Protein AF-A0A2G9XI97-F1 (afdb_monomer_lite)

Radius of gyration: 14.55 Å; chains: 1; bounding box: 35×34×39 Å

Secondary structure (DSSP, 8-state):
--HHHHHHHHHHHHHHHHHHHHHTTT-EEEEETTEEEEE--S--HHHHHHHHHHHHHHHHHHHHHTTT--SHHHHHHHHHHHHHHHHHHHS---

Sequence (94 aa):
FFGGVTEFTRRTRRAKLLAQILEENDFAVESKGDLIIGRIKKIDRRNMEGKFCLIGRLIGYTRQLDVLLRSEKDIDFFADQFLKGERELSAPLS

pLDDT: mean 88.39, std 11.42, range [47.56, 98.0]

Structure (mmCIF, N/CA/C/O backbone):
data_AF-A0A2G9XI97-F1
#
_entry.id   AF-A0A2G9XI97-F1
#
loop_
_atom_site.group_PDB
_atom_site.id
_atom_site.type_symbol
_atom_site.label_atom_id
_atom_site.label_alt_id
_atom_site.label_comp_id
_atom_site.label_asym_id
_atom_site.label_entity_id
_atom_site.label_seq_id
_atom_site.pdbx_PDB_ins_code
_atom_site.Cartn_x
_atom_site.Cartn_y
_atom_site.Cartn_z
_atom_site.occupancy
_atom_site.B_iso_or_equiv
_atom_site.auth_seq_id
_atom_site.auth_comp_id
_atom_site.auth_asym_id
_atom_site.auth_atom_id
_atom_site.pdbx_PDB_model_num
ATOM 1 N N . PHE A 1 1 ? 24.918 4.338 -20.269 1.00 47.56 1 PHE A N 1
ATOM 2 C CA . PHE A 1 1 ? 24.044 5.041 -19.311 1.00 47.56 1 PHE A CA 1
ATOM 3 C C . PHE A 1 1 ? 22.610 4.530 -19.469 1.00 47.56 1 PHE A C 1
ATOM 5 O O . PHE A 1 1 ? 21.935 4.940 -20.396 1.00 47.56 1 PHE A O 1
ATOM 12 N N . PHE A 1 2 ? 22.176 3.594 -18.614 1.00 52.53 2 PHE A N 1
ATOM 13 C CA . PHE A 1 2 ? 20.812 3.010 -18.594 1.00 52.53 2 PHE A CA 1
ATOM 14 C C . PHE A 1 2 ? 20.157 3.067 -17.192 1.00 52.53 2 PHE A C 1
ATOM 16 O O . PHE A 1 2 ? 19.016 2.643 -17.006 1.00 52.53 2 PHE A O 1
ATOM 23 N N . GLY A 1 3 ? 20.877 3.590 -16.190 1.00 59.66 3 GLY A N 1
ATOM 24 C CA . GLY A 1 3 ? 20.457 3.551 -14.785 1.00 59.66 3 GLY A CA 1
ATOM 25 C C . GLY A 1 3 ? 19.302 4.495 -14.452 1.00 59.66 3 GLY A C 1
ATOM 26 O O . GLY A 1 3 ? 18.384 4.089 -13.756 1.00 59.66 3 GLY A O 1
ATOM 27 N N . GLY A 1 4 ? 19.292 5.719 -14.993 1.00 69.44 4 GLY A N 1
ATOM 28 C CA . GLY A 1 4 ? 18.310 6.744 -14.607 1.00 69.44 4 GLY A CA 1
ATOM 29 C C . GLY A 1 4 ? 16.852 6.359 -14.887 1.00 69.44 4 GLY A C 1
ATOM 30 O O . GLY A 1 4 ? 16.006 6.479 -14.007 1.00 69.44 4 GLY A O 1
ATOM 31 N N . VAL A 1 5 ? 16.565 5.836 -16.084 1.00 71.44 5 VAL A N 1
ATOM 32 C CA . VAL A 1 5 ? 15.203 5.427 -16.479 1.00 71.44 5 VAL A CA 1
ATOM 33 C C . VAL A 1 5 ? 14.764 4.165 -15.731 1.00 71.44 5 VAL A C 1
ATOM 35 O O . VAL A 1 5 ? 13.640 4.099 -15.247 1.00 71.44 5 VAL A O 1
ATOM 38 N N . THR A 1 6 ? 15.663 3.190 -15.570 1.00 74.50 6 THR A N 1
ATOM 39 C CA . THR A 1 6 ? 15.372 1.937 -14.854 1.00 74.50 6 THR A CA 1
ATOM 40 C C . THR A 1 6 ? 15.054 2.191 -13.379 1.00 74.50 6 THR A C 1
ATOM 42 O O . THR A 1 6 ? 14.086 1.648 -12.850 1.00 74.50 6 THR A O 1
ATOM 45 N N . GLU A 1 7 ? 15.834 3.051 -12.721 1.00 77.25 7 GLU A N 1
ATOM 46 C CA . GLU A 1 7 ? 15.597 3.455 -11.333 1.00 77.25 7 GLU A CA 1
ATOM 47 C C . GLU A 1 7 ? 14.293 4.246 -11.184 1.00 77.25 7 GLU A C 1
ATOM 49 O O . GLU A 1 7 ? 13.526 3.991 -10.257 1.00 77.25 7 GLU A O 1
ATOM 54 N N . PHE A 1 8 ? 13.983 5.142 -12.128 1.00 80.12 8 PHE A N 1
ATOM 55 C CA . PHE A 1 8 ? 12.706 5.856 -12.145 1.00 80.12 8 PHE A CA 1
ATOM 56 C C . PHE A 1 8 ? 11.518 4.889 -12.236 1.00 80.12 8 PHE A C 1
ATOM 58 O O . PHE A 1 8 ? 10.609 4.942 -11.410 1.00 80.12 8 PHE A O 1
ATOM 65 N N . THR A 1 9 ? 11.556 3.937 -13.172 1.00 84.06 9 THR A N 1
ATOM 66 C CA . THR A 1 9 ? 10.495 2.936 -13.324 1.00 84.06 9 THR A CA 1
ATOM 67 C C . THR A 1 9 ? 10.336 2.062 -12.074 1.00 84.06 9 THR A C 1
ATOM 69 O O . THR A 1 9 ? 9.207 1.764 -11.683 1.00 84.06 9 THR A O 1
ATOM 72 N N . ARG A 1 10 ? 11.431 1.682 -11.401 1.00 84.69 10 ARG A N 1
ATOM 73 C CA . ARG A 1 10 ? 11.373 0.938 -10.128 1.00 84.69 10 ARG A CA 1
ATOM 74 C C . ARG A 1 10 ? 10.682 1.735 -9.026 1.00 84.69 10 ARG A C 1
ATOM 76 O O . ARG A 1 10 ? 9.780 1.208 -8.377 1.00 84.69 10 ARG A O 1
ATOM 83 N N . ARG A 1 11 ? 11.052 3.009 -8.854 1.00 88.44 11 ARG A N 1
ATOM 84 C CA . ARG A 1 11 ? 10.429 3.901 -7.861 1.00 88.44 11 ARG A CA 1
ATOM 85 C C . ARG A 1 11 ? 8.939 4.073 -8.114 1.00 88.44 11 ARG A C 1
ATOM 87 O O . ARG A 1 11 ? 8.155 3.946 -7.180 1.00 88.44 11 ARG A O 1
ATOM 94 N N . THR A 1 12 ? 8.536 4.262 -9.370 1.00 90.69 12 THR A N 1
ATOM 95 C CA . THR A 1 12 ? 7.118 4.358 -9.738 1.00 90.69 12 THR A CA 1
ATOM 96 C C . THR A 1 12 ? 6.345 3.085 -9.393 1.00 90.69 12 THR A C 1
ATOM 98 O O . THR A 1 12 ? 5.266 3.168 -8.814 1.00 90.69 12 THR A O 1
ATOM 101 N N . ARG A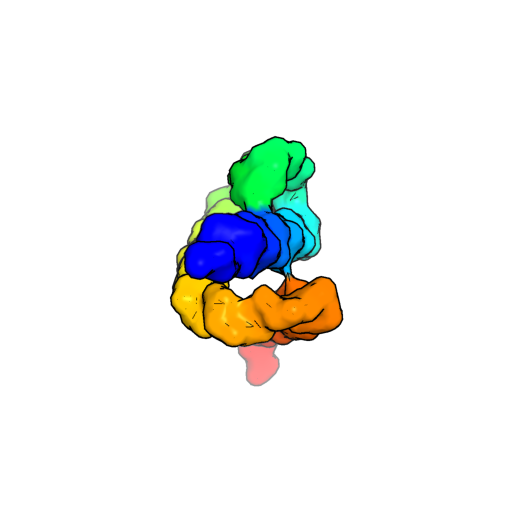 1 13 ? 6.885 1.899 -9.700 1.00 91.00 13 ARG A N 1
ATOM 102 C CA . ARG A 1 13 ? 6.211 0.626 -9.380 1.00 91.00 13 ARG A CA 1
ATOM 103 C C . ARG A 1 13 ? 6.090 0.401 -7.881 1.00 91.00 13 ARG A C 1
ATOM 105 O O . ARG A 1 13 ? 5.037 -0.010 -7.409 1.00 91.00 13 ARG A O 1
ATOM 112 N N . ARG A 1 14 ? 7.141 0.717 -7.123 1.00 92.31 14 ARG A N 1
ATOM 113 C CA . ARG A 1 14 ? 7.099 0.652 -5.660 1.00 92.31 14 ARG A CA 1
ATOM 114 C C . ARG A 1 14 ? 6.074 1.624 -5.079 1.00 92.31 14 ARG A C 1
ATOM 116 O O . ARG A 1 14 ? 5.346 1.247 -4.170 1.00 92.31 14 ARG A O 1
ATOM 123 N N . ALA A 1 15 ? 6.004 2.847 -5.598 1.00 93.62 15 ALA A N 1
ATOM 124 C CA . ALA A 1 15 ? 5.017 3.828 -5.164 1.00 93.62 15 ALA A CA 1
ATOM 125 C C . ALA A 1 15 ? 3.583 3.319 -5.399 1.00 93.62 15 ALA A C 1
ATOM 127 O O . ALA A 1 15 ? 2.765 3.381 -4.487 1.00 93.62 15 ALA A O 1
ATOM 128 N N . LYS A 1 16 ? 3.309 2.719 -6.566 1.00 94.00 16 LYS A N 1
ATOM 129 C CA . LYS A 1 16 ? 2.019 2.072 -6.865 1.00 94.00 16 LYS A CA 1
ATOM 130 C C . LYS A 1 16 ? 1.700 0.911 -5.917 1.00 94.00 16 LYS A C 1
ATOM 132 O O . LYS A 1 16 ? 0.604 0.874 -5.373 1.00 94.00 16 LYS A O 1
ATOM 137 N N . LEU A 1 17 ? 2.666 0.018 -5.670 1.00 95.06 17 LEU A N 1
ATOM 138 C CA . LEU A 1 17 ? 2.513 -1.092 -4.721 1.00 95.06 17 LEU A CA 1
ATOM 139 C C . LEU A 1 17 ? 2.130 -0.584 -3.323 1.00 95.06 17 LEU A C 1
ATOM 141 O O . LEU A 1 17 ? 1.203 -1.091 -2.699 1.00 95.06 17 LEU A O 1
ATOM 145 N N . LEU A 1 18 ? 2.849 0.431 -2.835 1.00 95.62 18 LEU A N 1
ATOM 146 C CA . LEU A 1 18 ? 2.584 1.038 -1.533 1.00 95.62 18 LEU A CA 1
ATOM 147 C C . LEU A 1 18 ? 1.205 1.699 -1.487 1.00 95.62 18 LEU A C 1
ATOM 149 O O . LEU A 1 18 ? 0.501 1.527 -0.498 1.00 95.62 18 LEU A O 1
ATOM 153 N N . ALA A 1 19 ? 0.821 2.434 -2.534 1.00 96.75 19 ALA A N 1
ATOM 154 C CA . ALA A 1 19 ? -0.483 3.083 -2.615 1.00 96.75 19 ALA A CA 1
ATOM 155 C C . ALA A 1 19 ? -1.622 2.062 -2.511 1.00 96.75 19 ALA A C 1
ATOM 157 O O . ALA A 1 19 ? -2.458 2.190 -1.623 1.00 96.75 19 ALA A O 1
ATOM 158 N N . GLN A 1 20 ? -1.577 1.003 -3.324 1.00 96.69 20 GLN A N 1
ATOM 159 C CA . GLN A 1 20 ? -2.586 -0.058 -3.332 1.00 96.69 20 GLN A CA 1
ATOM 160 C C . GLN A 1 20 ? -2.720 -0.738 -1.964 1.00 96.69 20 GLN A C 1
ATOM 162 O O . GLN A 1 20 ? -3.822 -0.875 -1.444 1.00 96.69 20 GLN A O 1
ATOM 167 N N . ILE A 1 21 ? -1.603 -1.122 -1.337 1.00 97.06 21 ILE A N 1
ATOM 168 C CA . ILE A 1 21 ? -1.640 -1.769 -0.016 1.00 97.06 21 ILE A CA 1
ATOM 169 C C . ILE A 1 21 ? -2.203 -0.823 1.053 1.00 97.06 21 ILE A C 1
ATOM 171 O O . ILE A 1 21 ? -2.941 -1.264 1.934 1.00 97.06 21 ILE A O 1
ATOM 175 N N . LEU A 1 22 ? -1.848 0.463 1.014 1.00 97.50 22 LEU A N 1
ATOM 176 C CA . LEU A 1 22 ? -2.357 1.447 1.968 1.00 97.50 22 LEU A CA 1
ATOM 177 C C . LEU A 1 22 ? -3.862 1.699 1.771 1.00 97.50 22 LEU A C 1
ATOM 179 O O . LEU A 1 22 ? -4.591 1.740 2.760 1.00 97.50 22 LEU A O 1
ATOM 183 N N . GLU A 1 23 ? -4.337 1.817 0.531 1.00 97.12 23 GLU A N 1
ATOM 184 C CA . GLU A 1 23 ? -5.762 1.996 0.206 1.00 97.12 23 GLU A CA 1
ATOM 185 C C . GLU A 1 23 ? -6.611 0.814 0.694 1.00 97.12 23 GLU A C 1
ATOM 187 O O . GLU A 1 23 ? -7.597 1.018 1.402 1.00 97.12 23 GLU A O 1
ATOM 192 N N . GLU A 1 24 ? -6.167 -0.417 0.430 1.00 96.50 24 GLU A N 1
ATOM 193 C CA . GLU A 1 24 ? -6.805 -1.656 0.913 1.00 96.50 24 GLU A CA 1
ATOM 194 C C . GLU A 1 24 ? -6.793 -1.788 2.446 1.00 96.50 24 GLU A C 1
ATOM 196 O O . GLU A 1 24 ? -7.478 -2.632 3.020 1.00 96.50 24 GLU A O 1
ATOM 201 N N . ASN A 1 25 ? -6.015 -0.950 3.135 1.00 95.19 25 ASN A N 1
ATOM 202 C CA . ASN A 1 25 ? -5.940 -0.891 4.591 1.00 95.19 25 ASN A CA 1
ATOM 203 C C . ASN A 1 25 ? -6.481 0.427 5.153 1.00 95.19 25 ASN A C 1
ATOM 205 O O . ASN A 1 25 ? -6.005 0.899 6.191 1.00 95.19 25 ASN A O 1
ATOM 209 N N . ASP A 1 26 ? -7.505 0.989 4.514 1.00 95.19 26 ASP A N 1
ATOM 210 C CA . ASP A 1 26 ? -8.299 2.135 4.982 1.00 95.19 26 ASP A CA 1
ATOM 211 C C . ASP A 1 26 ? -7.534 3.463 5.089 1.00 95.19 26 ASP A C 1
ATOM 213 O O . ASP A 1 26 ? -8.006 4.416 5.723 1.00 95.19 26 ASP A O 1
ATOM 217 N N . PHE A 1 27 ? -6.343 3.561 4.499 1.00 97.50 27 PHE A N 1
ATOM 218 C CA . PHE A 1 27 ? -5.674 4.848 4.386 1.00 97.50 27 PHE A CA 1
ATOM 219 C C . PHE A 1 27 ? -6.267 5.622 3.210 1.00 97.50 27 PHE A C 1
ATOM 221 O O . PHE A 1 27 ? -6.366 5.122 2.095 1.00 97.50 27 PHE A O 1
ATOM 228 N N . ALA A 1 28 ? -6.579 6.896 3.431 1.00 97.81 28 ALA A N 1
ATOM 229 C CA . ALA A 1 28 ? -6.744 7.838 2.336 1.00 97.81 28 ALA A CA 1
ATOM 230 C C . ALA A 1 28 ? -5.360 8.139 1.751 1.00 97.81 28 ALA A C 1
ATOM 232 O O . ALA A 1 28 ? -4.498 8.6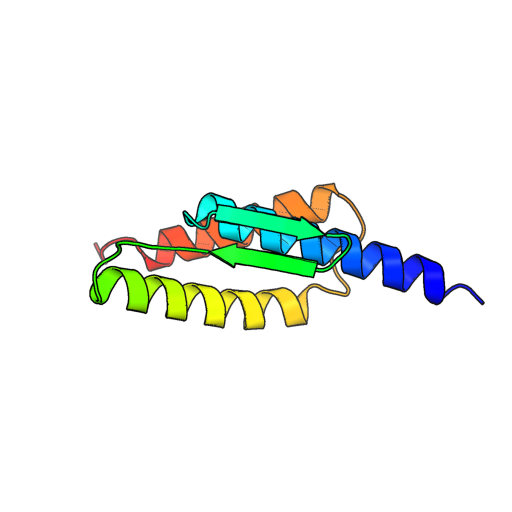68 2.463 1.00 97.81 28 ALA A O 1
ATOM 233 N N . VAL A 1 29 ? -5.145 7.800 0.483 1.00 98.00 29 VAL A N 1
ATOM 234 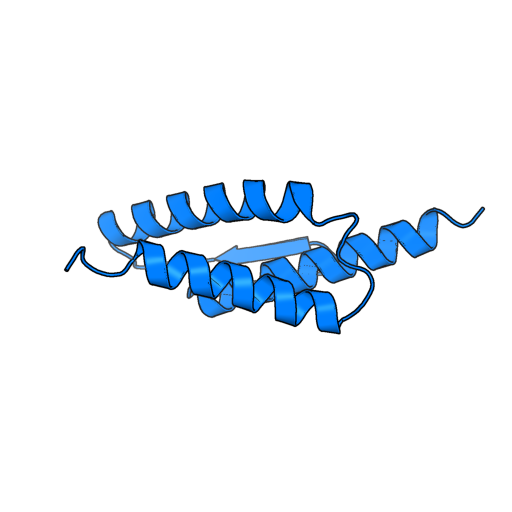C CA . VAL A 1 29 ? -3.844 7.928 -0.178 1.00 98.00 29 VAL A CA 1
ATOM 235 C C . VAL A 1 29 ? -3.850 9.064 -1.197 1.00 98.00 29 VAL A C 1
ATOM 237 O O . VAL A 1 29 ? -4.760 9.206 -2.007 1.00 98.00 29 VAL A O 1
ATOM 240 N N . GLU A 1 30 ? -2.799 9.879 -1.164 1.00 97.69 30 GLU A N 1
ATOM 241 C CA . GLU A 1 30 ? -2.474 10.854 -2.203 1.00 97.69 30 GLU A CA 1
ATOM 242 C C . GLU A 1 30 ? -1.113 10.522 -2.812 1.00 97.69 30 GLU A C 1
ATOM 244 O O . GLU A 1 30 ? -0.147 10.260 -2.091 1.00 97.69 30 GLU A O 1
ATOM 249 N N . SER A 1 31 ? -1.025 10.582 -4.142 1.00 94.62 31 SER A N 1
ATOM 250 C CA . SER A 1 31 ? 0.200 10.286 -4.891 1.00 94.62 31 SER A CA 1
ATOM 251 C C . SER A 1 31 ? 0.681 11.510 -5.668 1.00 94.62 31 SER A C 1
ATOM 253 O O . SER A 1 31 ? -0.092 12.135 -6.396 1.00 94.62 31 SER A O 1
ATOM 255 N N . LYS A 1 32 ? 1.972 11.839 -5.561 1.00 92.94 32 LYS A N 1
ATOM 256 C CA . LYS A 1 32 ? 2.636 12.882 -6.358 1.00 92.94 32 LYS A CA 1
ATOM 257 C C . LYS A 1 32 ? 3.965 12.355 -6.896 1.00 92.94 32 LYS A C 1
ATOM 259 O O . LYS A 1 32 ? 4.997 12.459 -6.240 1.00 92.94 32 LYS A O 1
ATOM 264 N N . GLY A 1 33 ? 3.939 11.799 -8.105 1.00 88.38 33 GLY A N 1
ATOM 265 C CA . GLY A 1 33 ? 5.096 11.089 -8.653 1.00 88.38 33 GLY A CA 1
ATOM 266 C C . GLY A 1 33 ? 5.345 9.793 -7.880 1.00 88.38 33 GLY A C 1
ATOM 267 O O . GLY A 1 33 ? 4.452 8.956 -7.799 1.00 88.38 33 GLY A O 1
ATOM 268 N N . ASP A 1 34 ? 6.541 9.632 -7.316 1.00 88.94 34 ASP A N 1
ATOM 269 C CA . ASP A 1 34 ? 6.911 8.504 -6.450 1.00 88.94 34 ASP A CA 1
ATOM 270 C C . ASP A 1 34 ? 6.684 8.774 -4.949 1.00 88.94 34 ASP A C 1
ATOM 272 O O . ASP A 1 34 ? 6.895 7.886 -4.121 1.00 88.94 34 ASP A O 1
ATOM 276 N N . LEU A 1 35 ? 6.213 9.974 -4.588 1.00 92.69 35 LEU A N 1
ATOM 277 C CA . LEU A 1 35 ? 5.801 10.305 -3.227 1.00 92.69 35 LEU A CA 1
ATOM 278 C C . LEU A 1 35 ? 4.366 9.838 -2.970 1.00 92.69 35 LEU A C 1
ATOM 280 O O . LEU A 1 35 ? 3.438 10.277 -3.651 1.00 92.69 35 LEU A O 1
ATOM 284 N N . ILE A 1 36 ? 4.197 9.027 -1.926 1.00 95.94 36 ILE A N 1
ATOM 285 C CA . ILE A 1 36 ? 2.903 8.550 -1.433 1.00 95.94 36 ILE A CA 1
ATOM 286 C C . ILE A 1 36 ? 2.651 9.123 -0.038 1.00 95.94 36 ILE A C 1
ATOM 288 O O . ILE A 1 36 ? 3.511 9.037 0.840 1.00 95.94 36 ILE A O 1
ATOM 292 N N . ILE A 1 37 ? 1.465 9.689 0.174 1.00 97.25 37 ILE A N 1
ATOM 293 C CA . ILE A 1 37 ? 1.011 10.204 1.466 1.00 97.25 37 ILE A CA 1
ATOM 294 C C . ILE A 1 37 ? -0.248 9.436 1.868 1.00 97.25 37 ILE A C 1
ATOM 296 O O . ILE A 1 37 ? -1.321 9.679 1.326 1.00 97.25 37 ILE A O 1
ATOM 300 N N . GLY A 1 38 ? -0.119 8.532 2.840 1.00 97.19 38 GLY A N 1
ATOM 301 C CA . GLY A 1 38 ? -1.251 7.847 3.467 1.00 97.19 38 GLY A CA 1
ATOM 302 C C . GLY A 1 38 ? -1.743 8.594 4.706 1.00 97.19 38 GLY A C 1
ATOM 303 O O . GLY A 1 38 ? -0.941 9.036 5.533 1.00 97.19 38 GLY A O 1
ATOM 304 N N . ARG A 1 39 ? -3.061 8.734 4.863 1.00 97.12 39 ARG A N 1
ATOM 305 C CA . ARG A 1 39 ? -3.690 9.356 6.037 1.00 97.12 39 ARG A CA 1
ATOM 306 C C . ARG A 1 39 ? -4.798 8.473 6.585 1.00 97.12 39 ARG A C 1
ATOM 308 O O . ARG A 1 39 ? -5.655 8.016 5.843 1.00 97.12 39 ARG A O 1
ATOM 315 N N . ILE A 1 40 ? -4.833 8.327 7.902 1.00 95.81 40 ILE A N 1
ATOM 316 C CA . ILE A 1 40 ? -5.923 7.672 8.622 1.00 95.81 40 ILE A CA 1
ATOM 317 C C . ILE A 1 40 ? -6.331 8.551 9.804 1.00 95.81 40 ILE A C 1
ATOM 319 O O . ILE A 1 40 ? -5.497 9.240 10.394 1.00 95.81 40 ILE A O 1
ATOM 323 N N . LYS A 1 41 ? -7.629 8.616 10.105 1.00 93.44 41 LYS A N 1
ATOM 324 C CA . LYS A 1 41 ? -8.192 9.475 11.159 1.00 93.44 41 LYS A CA 1
ATOM 325 C C . LYS A 1 41 ? -9.327 8.736 11.862 1.00 93.44 41 LYS A C 1
ATOM 327 O O . LYS A 1 41 ? -9.948 7.870 11.261 1.00 93.44 41 LYS A O 1
ATOM 332 N N . LYS A 1 42 ? -9.649 9.153 13.092 1.00 93.19 42 LYS A N 1
ATOM 333 C CA . LYS A 1 42 ? -10.813 8.671 13.866 1.00 93.19 42 LYS A CA 1
ATOM 334 C C . LYS A 1 42 ? -10.835 7.150 14.109 1.00 93.19 42 LYS A C 1
ATOM 336 O O . LYS A 1 42 ? -11.900 6.546 14.076 1.00 93.19 42 LYS A O 1
ATOM 341 N N . ILE A 1 43 ? -9.680 6.551 14.383 1.00 94.69 43 ILE A N 1
ATOM 342 C CA . ILE A 1 43 ? -9.581 5.149 14.813 1.00 94.69 43 ILE A CA 1
ATOM 343 C C . ILE A 1 43 ? -9.169 5.082 16.284 1.00 94.69 43 ILE A C 1
ATOM 345 O O . ILE A 1 43 ? -8.456 5.962 16.771 1.00 94.69 43 ILE A O 1
ATOM 349 N N . ASP A 1 44 ? -9.640 4.066 17.002 1.00 96.00 44 ASP A N 1
ATOM 350 C CA . ASP A 1 44 ? -9.244 3.833 18.388 1.00 96.00 44 ASP A CA 1
ATOM 351 C C . ASP A 1 44 ? -7.807 3.301 18.485 1.00 96.00 44 ASP A C 1
ATOM 353 O O . ASP A 1 44 ? -7.174 2.910 17.500 1.00 96.00 44 ASP A O 1
ATOM 357 N N . ARG A 1 45 ? -7.292 3.273 19.715 1.00 94.69 45 ARG A N 1
ATOM 358 C CA . ARG A 1 45 ? -5.920 2.866 20.008 1.00 94.69 45 ARG A CA 1
ATOM 359 C C . ARG A 1 45 ? -5.583 1.467 19.488 1.00 94.69 45 ARG A C 1
ATOM 361 O O . ARG A 1 45 ? -4.516 1.302 18.907 1.00 94.69 45 ARG A O 1
ATOM 368 N N . ARG A 1 46 ? -6.460 0.478 19.685 1.00 92.56 46 ARG A N 1
ATOM 369 C CA . ARG A 1 46 ? -6.177 -0.916 19.313 1.00 92.56 46 ARG A CA 1
ATOM 370 C C . ARG A 1 46 ? -6.057 -1.044 17.798 1.00 92.56 46 ARG A C 1
ATOM 372 O O . ARG A 1 46 ? -5.126 -1.670 17.298 1.00 92.56 46 ARG A O 1
ATOM 379 N N . ASN A 1 47 ? -6.961 -0.396 17.070 1.00 92.81 47 ASN A N 1
ATOM 380 C CA . ASN A 1 47 ? -6.893 -0.351 15.614 1.00 92.81 47 ASN A CA 1
ATOM 381 C C . ASN A 1 47 ? -5.655 0.417 15.124 1.00 92.81 47 ASN A C 1
ATOM 383 O O . ASN A 1 47 ? -4.988 -0.032 14.193 1.00 92.81 47 ASN A O 1
ATOM 387 N N . MET A 1 48 ? -5.284 1.522 15.778 1.00 94.81 48 MET A N 1
ATOM 388 C CA . MET A 1 48 ? -4.071 2.276 15.438 1.00 94.81 48 MET A CA 1
ATOM 389 C C . MET A 1 48 ? -2.788 1.454 15.641 1.00 94.81 48 MET A C 1
ATOM 391 O O . MET A 1 48 ? -1.906 1.483 14.785 1.00 94.81 48 MET A O 1
ATOM 395 N N . GLU A 1 49 ? -2.693 0.688 16.730 1.00 94.62 49 GLU A N 1
ATOM 396 C CA . GLU A 1 49 ? -1.588 -0.251 16.977 1.00 94.62 49 GLU A CA 1
ATOM 397 C C . GLU A 1 49 ? -1.481 -1.288 15.846 1.00 94.62 49 GLU A C 1
ATOM 399 O O . GLU A 1 49 ? -0.393 -1.501 15.307 1.00 94.62 49 GLU A O 1
ATOM 404 N N . GLY A 1 50 ? -2.613 -1.841 15.393 1.00 94.12 50 GLY A N 1
ATOM 405 C CA . GLY A 1 50 ? -2.658 -2.737 14.233 1.00 94.12 50 GLY A CA 1
ATOM 406 C C . GLY A 1 50 ? -2.110 -2.095 12.953 1.00 94.12 50 GLY A C 1
ATOM 407 O O . GLY A 1 50 ? -1.306 -2.708 12.246 1.00 94.12 50 GLY A O 1
ATOM 408 N N . LYS A 1 51 ? -2.464 -0.833 12.682 1.00 95.12 51 LYS A N 1
ATOM 409 C CA . LYS A 1 51 ? -1.944 -0.090 11.520 1.00 95.12 51 LYS A CA 1
ATOM 410 C C . LYS A 1 51 ? -0.439 0.196 11.641 1.00 95.12 51 LYS A C 1
ATOM 412 O O . LYS A 1 51 ? 0.262 0.117 10.635 1.00 95.12 51 LYS A O 1
ATOM 417 N N . PHE A 1 52 ? 0.093 0.463 12.839 1.00 94.75 52 PHE A N 1
ATOM 418 C CA . PHE A 1 52 ? 1.547 0.577 13.039 1.00 94.75 52 PHE A CA 1
ATOM 419 C C . PHE A 1 52 ? 2.273 -0.737 12.745 1.00 94.75 52 PHE A C 1
ATOM 421 O O . PHE A 1 52 ? 3.304 -0.727 12.068 1.00 94.75 52 PHE A O 1
ATOM 428 N N . CYS A 1 53 ? 1.728 -1.867 13.201 1.00 95.25 53 CYS A N 1
ATOM 429 C CA . CYS A 1 53 ? 2.281 -3.181 12.884 1.00 95.25 53 CYS A CA 1
ATOM 430 C C . CYS A 1 53 ? 2.284 -3.448 11.372 1.00 95.25 53 CYS A C 1
ATOM 432 O O . CYS A 1 53 ? 3.302 -3.894 10.838 1.00 95.25 53 CYS A O 1
ATOM 434 N N . LEU A 1 54 ? 1.189 -3.119 10.679 1.00 95.62 54 LEU A N 1
ATOM 435 C CA . LEU A 1 54 ? 1.096 -3.227 9.223 1.00 95.62 54 LEU A CA 1
ATOM 436 C C . LEU A 1 54 ? 2.166 -2.389 8.516 1.00 95.62 54 LEU A C 1
ATOM 438 O O . LEU A 1 54 ? 2.872 -2.905 7.652 1.00 95.62 54 LEU A O 1
ATOM 442 N N . ILE A 1 55 ? 2.343 -1.120 8.906 1.00 95.44 55 ILE A N 1
ATOM 443 C CA . ILE A 1 55 ? 3.367 -0.237 8.319 1.00 95.44 55 ILE A CA 1
ATOM 444 C C . ILE A 1 55 ? 4.770 -0.821 8.528 1.00 95.44 55 ILE A C 1
ATOM 446 O O . ILE A 1 55 ? 5.574 -0.844 7.595 1.00 95.44 55 ILE A O 1
ATOM 450 N N . GLY A 1 56 ? 5.068 -1.331 9.727 1.00 94.88 56 GLY A N 1
ATOM 451 C CA . GLY A 1 56 ? 6.349 -1.976 10.020 1.00 94.88 56 GLY A CA 1
ATOM 452 C C . GLY A 1 56 ? 6.626 -3.172 9.103 1.00 94.88 56 GLY A C 1
ATOM 453 O O . GLY A 1 56 ? 7.710 -3.270 8.520 1.00 94.88 56 GLY A O 1
ATOM 454 N N . ARG A 1 57 ? 5.628 -4.044 8.909 1.00 94.69 57 ARG A N 1
ATOM 455 C CA . ARG A 1 57 ? 5.722 -5.177 7.975 1.00 94.69 57 ARG A CA 1
ATOM 456 C C . ARG A 1 57 ? 5.879 -4.716 6.532 1.00 94.69 57 ARG A C 1
ATOM 458 O O . ARG A 1 57 ? 6.739 -5.240 5.829 1.00 94.69 57 ARG A O 1
ATOM 465 N N . LEU A 1 58 ? 5.128 -3.702 6.107 1.00 94.56 58 LEU A N 1
ATOM 466 C CA . LEU A 1 58 ? 5.196 -3.155 4.753 1.00 94.56 58 LEU A CA 1
ATOM 467 C C . LEU A 1 58 ? 6.581 -2.572 4.429 1.00 94.56 58 LEU A C 1
ATOM 469 O O . LEU A 1 58 ? 7.114 -2.787 3.337 1.00 94.56 58 LEU A O 1
ATOM 473 N N . ILE A 1 59 ? 7.213 -1.888 5.387 1.00 92.25 59 ILE A N 1
ATOM 474 C CA . ILE A 1 59 ? 8.600 -1.415 5.254 1.00 92.25 59 ILE A CA 1
ATOM 475 C C . ILE A 1 59 ? 9.549 -2.599 5.036 1.00 92.25 59 ILE A C 1
ATOM 477 O O . ILE A 1 59 ? 10.393 -2.554 4.141 1.00 92.25 59 ILE A O 1
ATOM 481 N N . GL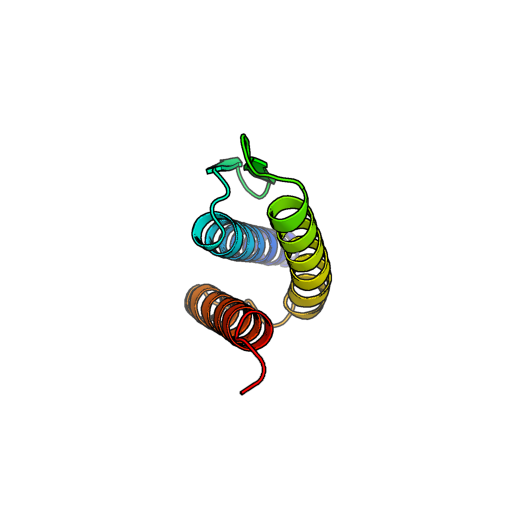Y A 1 60 ? 9.420 -3.662 5.836 1.00 91.56 60 GLY A N 1
ATOM 482 C CA . GLY A 1 60 ? 10.240 -4.867 5.694 1.00 91.56 60 GLY A CA 1
ATOM 483 C C . GLY A 1 60 ? 10.037 -5.564 4.347 1.00 91.56 60 GLY A C 1
ATOM 484 O O . GLY A 1 60 ? 11.012 -5.894 3.672 1.00 91.56 60 GLY A O 1
ATOM 485 N N . TYR A 1 61 ? 8.779 -5.718 3.938 1.00 91.75 61 TYR A N 1
ATOM 486 C CA . TYR A 1 61 ? 8.370 -6.361 2.694 1.00 91.75 61 TYR A CA 1
ATOM 487 C C . TYR A 1 61 ? 8.918 -5.624 1.467 1.00 91.75 61 TYR A C 1
ATOM 489 O O . TYR A 1 61 ? 9.627 -6.201 0.645 1.00 91.75 61 TYR A O 1
ATOM 497 N N . THR A 1 62 ? 8.685 -4.312 1.379 1.00 87.88 62 THR A N 1
ATOM 498 C CA . THR A 1 62 ? 9.092 -3.521 0.207 1.00 87.88 62 THR A CA 1
ATOM 499 C C . THR A 1 62 ? 10.604 -3.392 0.040 1.00 87.88 62 THR A C 1
ATOM 501 O O . THR A 1 62 ? 11.076 -3.341 -1.093 1.00 87.88 62 THR A O 1
ATOM 504 N N . ARG A 1 63 ? 11.394 -3.426 1.125 1.00 83.94 63 ARG A N 1
ATOM 505 C CA . ARG A 1 63 ? 12.872 -3.412 1.048 1.00 83.94 63 ARG A CA 1
ATOM 506 C C . ARG A 1 63 ? 13.463 -4.617 0.314 1.00 83.94 63 ARG A C 1
ATOM 508 O O . ARG A 1 63 ? 14.583 -4.518 -0.177 1.00 83.94 63 ARG A O 1
ATOM 515 N N . GLN A 1 64 ? 12.750 -5.740 0.254 1.00 79.06 64 GLN A N 1
ATOM 516 C CA . GLN A 1 64 ? 13.216 -6.960 -0.414 1.00 79.06 64 GLN A CA 1
ATOM 517 C C . GLN A 1 64 ? 12.732 -7.057 -1.872 1.00 79.06 64 GLN A C 1
ATOM 519 O O . GLN A 1 64 ? 13.242 -7.870 -2.641 1.00 79.06 64 GLN A O 1
ATOM 524 N N . LEU A 1 65 ? 11.774 -6.214 -2.275 1.00 78.75 65 LEU A N 1
ATOM 525 C CA . LEU A 1 65 ? 11.056 -6.335 -3.547 1.00 78.75 65 LEU A CA 1
ATOM 526 C C . LEU A 1 65 ? 11.605 -5.482 -4.692 1.00 78.75 65 LEU A C 1
ATOM 528 O O . LEU A 1 65 ? 11.211 -5.694 -5.839 1.00 78.75 65 LEU A O 1
ATOM 532 N N . ASP A 1 66 ? 12.530 -4.555 -4.434 1.00 71.81 66 ASP A N 1
ATOM 533 C CA . ASP A 1 66 ? 13.012 -3.612 -5.457 1.00 71.81 66 ASP A CA 1
ATOM 534 C C . ASP A 1 66 ? 13.629 -4.321 -6.695 1.00 71.81 66 ASP A C 1
ATOM 536 O O . ASP A 1 66 ? 13.592 -3.797 -7.810 1.00 71.81 66 ASP A O 1
ATOM 540 N N . VAL A 1 67 ? 14.141 -5.552 -6.540 1.00 73.69 67 VAL A N 1
ATOM 541 C CA . VAL A 1 67 ? 14.692 -6.381 -7.639 1.00 73.69 67 VAL A CA 1
ATOM 542 C C . VAL A 1 67 ? 13.617 -7.230 -8.350 1.00 73.69 67 VAL A C 1
ATOM 544 O O . VAL A 1 67 ? 13.825 -7.698 -9.480 1.00 73.69 67 VAL A O 1
ATOM 547 N N . LEU A 1 68 ? 12.465 -7.424 -7.705 1.00 80.94 68 LEU A N 1
ATOM 548 C CA . LEU A 1 68 ? 11.374 -8.294 -8.150 1.00 80.94 68 LEU A CA 1
ATOM 549 C C . LEU A 1 68 ? 10.251 -7.534 -8.879 1.00 80.94 68 LEU A C 1
ATOM 551 O O . LEU A 1 68 ? 9.560 -8.137 -9.691 1.00 80.94 68 LEU A O 1
ATOM 555 N N . LEU A 1 69 ? 10.117 -6.216 -8.688 1.00 83.12 69 LEU A N 1
ATOM 556 C CA . LEU A 1 69 ? 9.123 -5.370 -9.374 1.00 83.12 69 LEU A CA 1
ATOM 557 C C . LEU A 1 69 ? 9.522 -5.033 -10.827 1.00 83.12 69 LEU A C 1
ATOM 559 O O . LEU A 1 69 ? 9.971 -3.924 -11.154 1.00 83.12 69 LEU A O 1
ATOM 563 N N . ARG A 1 70 ? 9.370 -6.000 -11.735 1.00 84.25 70 ARG A N 1
ATOM 564 C CA . ARG A 1 70 ? 9.830 -5.916 -13.136 1.00 84.25 70 ARG A CA 1
ATOM 565 C C . ARG A 1 70 ? 8.734 -5.503 -14.116 1.00 84.25 70 ARG A C 1
ATOM 567 O O . ARG A 1 70 ? 9.052 -4.998 -15.194 1.00 84.25 70 ARG A O 1
ATOM 574 N N . SER A 1 71 ? 7.476 -5.645 -13.728 1.00 86.62 71 SER A N 1
ATOM 575 C CA . SER A 1 71 ? 6.285 -5.362 -14.523 1.00 86.62 71 SER A CA 1
ATOM 576 C C . SER A 1 71 ? 5.141 -4.844 -13.646 1.00 86.62 71 SER A C 1
ATOM 578 O O . SER A 1 71 ? 5.216 -4.896 -12.423 1.00 86.62 71 SER A O 1
ATOM 580 N N . GLU A 1 72 ? 4.074 -4.339 -14.268 1.00 85.81 72 GLU A N 1
ATOM 581 C CA . GLU A 1 72 ? 2.853 -3.955 -13.541 1.00 85.81 72 GLU A CA 1
ATOM 582 C C . GLU A 1 72 ? 2.166 -5.177 -12.909 1.00 85.81 72 GLU A C 1
ATOM 584 O O . GLU A 1 72 ? 1.667 -5.082 -11.800 1.00 85.81 72 GLU A O 1
ATOM 589 N N . LYS A 1 73 ? 2.239 -6.356 -13.547 1.00 90.69 73 LYS A N 1
ATOM 590 C CA . LYS A 1 73 ? 1.685 -7.603 -12.989 1.00 90.69 73 LYS A CA 1
ATOM 591 C C . LYS A 1 73 ? 2.338 -7.998 -11.665 1.00 90.69 73 LYS A C 1
ATOM 593 O O . LYS A 1 73 ? 1.687 -8.596 -10.816 1.00 90.69 73 LYS A O 1
ATOM 598 N N . ASP A 1 74 ? 3.617 -7.663 -11.493 1.00 91.00 74 ASP A N 1
ATOM 599 C CA . ASP A 1 74 ? 4.326 -7.925 -10.241 1.00 91.00 74 ASP A CA 1
ATOM 600 C C . ASP A 1 74 ? 3.765 -7.064 -9.103 1.00 91.00 74 ASP A C 1
ATOM 602 O O . ASP A 1 74 ? 3.762 -7.504 -7.960 1.00 91.00 74 ASP A O 1
ATOM 606 N N . ILE A 1 75 ? 3.262 -5.859 -9.403 1.00 92.12 75 ILE A N 1
ATOM 607 C CA . ILE A 1 75 ? 2.650 -4.972 -8.405 1.00 92.12 75 ILE A CA 1
ATOM 608 C C . ILE A 1 75 ? 1.424 -5.657 -7.808 1.00 92.12 75 ILE A C 1
ATOM 610 O O . ILE A 1 75 ? 1.397 -5.881 -6.602 1.00 92.12 75 ILE A O 1
ATOM 614 N N . ASP A 1 76 ? 0.471 -6.052 -8.654 1.00 93.31 76 ASP A N 1
ATOM 615 C CA . ASP A 1 76 ? -0.763 -6.703 -8.210 1.00 93.31 76 ASP A CA 1
ATOM 616 C C . ASP A 1 76 ? -0.467 -8.010 -7.468 1.00 93.31 76 ASP A C 1
ATOM 618 O O . ASP A 1 76 ? -1.032 -8.275 -6.408 1.00 93.31 76 ASP A O 1
ATOM 622 N N . PHE A 1 77 ? 0.471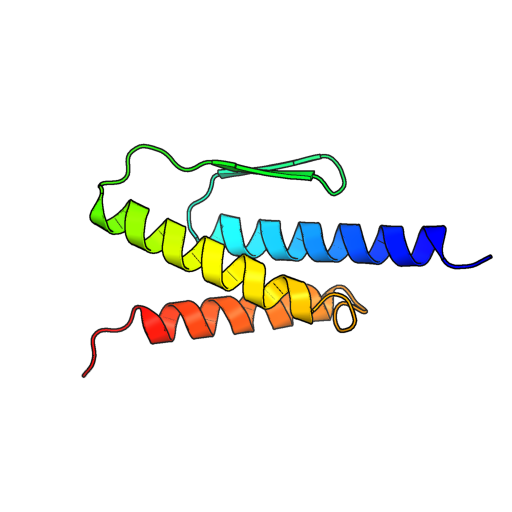 -8.808 -7.989 1.00 94.56 77 PHE A N 1
ATOM 623 C CA . PHE A 1 77 ? 0.878 -10.063 -7.364 1.00 94.56 77 PHE A CA 1
ATOM 624 C C . PHE A 1 77 ? 1.455 -9.851 -5.959 1.00 94.56 77 PHE A C 1
ATOM 626 O O . PHE A 1 77 ? 1.046 -10.523 -5.013 1.00 94.56 77 PHE A O 1
ATOM 633 N N . PHE A 1 78 ? 2.403 -8.924 -5.794 1.00 95.12 78 PHE A N 1
ATOM 634 C CA . PHE A 1 78 ? 3.005 -8.667 -4.485 1.00 95.12 78 PHE A CA 1
ATOM 635 C C . PHE A 1 78 ? 2.051 -7.923 -3.539 1.00 95.12 78 PHE A C 1
ATOM 637 O O . PHE A 1 78 ? 2.112 -8.143 -2.330 1.00 95.12 78 PHE A O 1
ATOM 644 N N . ALA A 1 79 ? 1.138 -7.098 -4.057 1.00 95.81 79 ALA A N 1
ATOM 645 C CA . ALA A 1 79 ? 0.079 -6.494 -3.255 1.00 95.81 79 ALA A CA 1
ATOM 646 C C . ALA A 1 79 ? -0.833 -7.574 -2.661 1.00 95.81 79 ALA A C 1
ATOM 648 O O . ALA A 1 79 ? -1.001 -7.625 -1.443 1.00 95.81 79 ALA A O 1
ATOM 649 N N . ASP A 1 80 ? -1.357 -8.480 -3.490 1.00 95.75 80 ASP A N 1
ATOM 650 C CA . ASP A 1 80 ? -2.245 -9.544 -3.018 1.00 95.75 80 ASP A CA 1
ATOM 651 C C . ASP A 1 80 ? -1.534 -10.496 -2.049 1.00 95.75 80 ASP A C 1
ATOM 653 O O . ASP A 1 80 ? -2.082 -10.840 -1.003 1.00 95.75 80 ASP A O 1
ATOM 657 N N . GLN A 1 81 ? -0.275 -10.853 -2.322 1.00 95.38 81 GLN A N 1
ATOM 658 C CA . GLN A 1 81 ? 0.516 -11.691 -1.417 1.00 95.38 81 GLN A CA 1
ATOM 659 C C . GLN A 1 81 ? 0.725 -11.035 -0.047 1.00 95.38 81 GLN A C 1
ATOM 661 O O . GLN A 1 81 ? 0.614 -11.713 0.977 1.00 95.38 81 GLN A O 1
ATOM 666 N N . PHE A 1 82 ? 0.993 -9.726 -0.006 1.00 95.38 82 PHE A N 1
ATOM 667 C CA . PHE A 1 82 ? 1.071 -8.992 1.255 1.00 95.38 82 PHE A CA 1
ATOM 668 C C . PHE A 1 82 ? -0.276 -9.005 1.985 1.00 95.38 82 PHE A C 1
ATOM 670 O O . PHE A 1 82 ? -0.348 -9.417 3.141 1.00 95.38 82 PHE A O 1
ATOM 677 N N . LEU A 1 83 ? -1.355 -8.621 1.298 1.00 95.31 83 LEU A N 1
ATOM 678 C CA . LEU A 1 83 ? -2.702 -8.531 1.871 1.00 95.31 83 LEU A CA 1
ATOM 679 C C . LEU A 1 83 ? -3.219 -9.886 2.361 1.00 95.31 83 LEU A C 1
ATOM 681 O O . LEU A 1 83 ? -3.894 -9.965 3.385 1.00 95.31 83 LEU A O 1
ATOM 685 N N . LYS A 1 84 ? -2.884 -10.971 1.663 1.00 95.12 84 LYS A N 1
ATOM 686 C CA . LYS A 1 84 ? -3.188 -12.330 2.102 1.00 95.12 84 LYS A CA 1
ATOM 687 C C . LYS A 1 84 ? -2.503 -12.655 3.429 1.00 95.12 84 LYS A C 1
ATOM 689 O O . LYS A 1 84 ? -3.188 -13.107 4.343 1.00 95.12 84 LYS A O 1
ATOM 694 N N . GLY A 1 85 ? -1.209 -12.359 3.559 1.00 93.25 85 GLY A N 1
ATOM 695 C CA . GLY A 1 85 ? -0.485 -12.535 4.821 1.00 93.25 85 GLY A CA 1
ATOM 696 C C . GLY A 1 85 ? -1.068 -11.692 5.961 1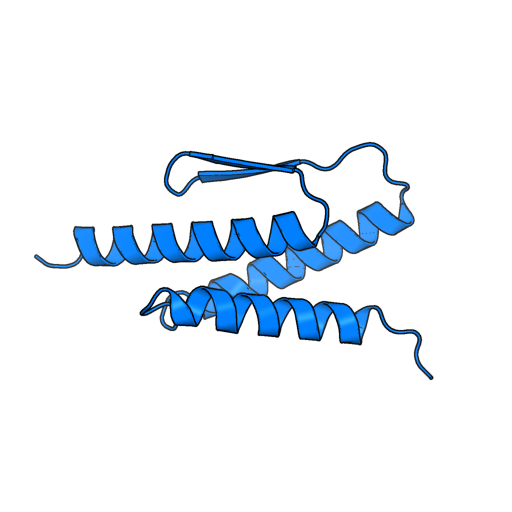.00 93.25 85 GLY A C 1
ATOM 697 O O . GLY A 1 85 ? -1.214 -12.182 7.079 1.00 93.25 85 GLY A O 1
ATOM 698 N N . GLU A 1 86 ? -1.480 -10.452 5.682 1.00 92.31 86 GLU A N 1
ATOM 699 C CA . GLU A 1 86 ? -2.155 -9.596 6.669 1.00 92.31 86 GLU A CA 1
ATOM 700 C C . GLU A 1 86 ? -3.485 -10.196 7.144 1.00 92.31 86 GLU A C 1
ATOM 702 O O . GLU A 1 86 ? -3.762 -10.216 8.346 1.00 92.31 86 GLU A O 1
ATOM 707 N N . ARG A 1 87 ? -4.290 -10.738 6.218 1.00 90.06 87 ARG A N 1
ATOM 708 C CA . ARG A 1 87 ? -5.550 -11.420 6.549 1.00 90.06 87 ARG A CA 1
ATOM 709 C C . ARG A 1 87 ? -5.303 -12.634 7.443 1.00 90.06 87 ARG A C 1
ATOM 711 O O . ARG A 1 87 ? -5.960 -12.752 8.473 1.00 90.06 87 ARG A O 1
ATOM 718 N N . GLU A 1 88 ? -4.329 -13.476 7.101 1.00 90.06 88 GLU A N 1
ATOM 719 C CA . GLU A 1 88 ? -3.945 -14.659 7.888 1.00 90.06 88 GLU A CA 1
ATOM 720 C C . GLU A 1 88 ? -3.477 -14.298 9.309 1.00 90.06 88 GLU A C 1
ATOM 722 O O . GLU A 1 88 ? -3.842 -14.977 10.264 1.00 90.06 88 GLU A O 1
ATOM 727 N N . LEU A 1 89 ? -2.742 -13.193 9.478 1.00 84.38 89 LEU A N 1
ATOM 728 C CA . LEU A 1 89 ? -2.291 -12.703 10.790 1.00 84.38 89 LEU A CA 1
ATOM 729 C C . LEU A 1 89 ? -3.411 -12.069 11.628 1.00 84.38 89 LEU A C 1
ATOM 731 O O . LEU A 1 89 ? -3.315 -12.021 12.854 1.00 84.38 89 LEU A O 1
ATOM 735 N N . SER A 1 90 ? -4.442 -11.536 10.971 1.00 76.69 90 SER A N 1
ATOM 736 C CA . SER A 1 90 ? -5.602 -10.920 11.625 1.00 76.69 90 SER A CA 1
ATOM 737 C C . SER A 1 90 ? -6.704 -11.923 11.988 1.00 76.69 90 SER A C 1
ATOM 739 O O . SER A 1 90 ? -7.605 -11.586 12.762 1.00 76.69 90 SER A O 1
ATOM 741 N N . ALA A 1 91 ? -6.640 -13.146 11.452 1.00 70.69 91 ALA A N 1
ATOM 742 C CA . ALA A 1 91 ? -7.591 -14.201 11.759 1.00 70.69 91 ALA A CA 1
ATOM 743 C C . ALA A 1 91 ? -7.467 -14.623 13.238 1.00 70.69 91 ALA A C 1
ATOM 745 O O . ALA A 1 91 ? -6.351 -14.778 13.743 1.00 70.69 91 ALA A O 1
ATOM 746 N N . PRO A 1 92 ? -8.585 -14.826 13.961 1.00 55.12 92 PRO A N 1
ATOM 747 C CA . PRO A 1 92 ? -8.527 -15.435 15.281 1.00 55.12 92 PRO A CA 1
ATOM 748 C C . PRO A 1 92 ? -7.877 -16.818 15.162 1.00 55.12 92 PRO A C 1
ATOM 750 O O . PRO A 1 92 ? -8.231 -17.582 14.266 1.00 55.12 92 PRO A O 1
ATOM 753 N N . LEU A 1 93 ? -6.943 -17.137 16.063 1.00 56.28 93 LEU A N 1
ATOM 754 C CA . LEU A 1 93 ? -6.416 -18.495 16.203 1.00 56.28 93 LEU A CA 1
ATOM 755 C C . LEU A 1 93 ? -7.601 -19.423 16.516 1.00 56.28 93 LEU A C 1
ATOM 757 O O . LEU A 1 93 ? -8.199 -19.306 17.586 1.00 56.28 93 LEU A O 1
ATOM 761 N N . SER A 1 94 ? -7.972 -20.257 15.543 1.00 52.00 94 SER A N 1
ATOM 762 C CA . SER A 1 94 ? -8.982 -21.315 15.665 1.00 52.00 94 SER A CA 1
ATOM 763 C C . SER A 1 94 ? -8.528 -22.419 16.605 1.00 52.00 94 SER A C 1
ATOM 765 O O . SER A 1 94 ? -7.350 -22.823 16.455 1.00 52.00 94 SER A O 1
#

Foldseek 3Di:
DPPPVLVLVLLQLLLLLVQLLLVVLVWDWDDDRSDIDTDDDDDDPVSVVLVVVLVVVSVVLSVVCSVPSPDNVSSVVSSVVSVVVSVVVPDPDD